Protein AF-F1A294-F1 (afdb_monomer_lite)

Radius of gyration: 16.55 Å; chains: 1; bounding box: 49×37×33 Å

Secondary structure (DSSP, 8-state):
--------------GGG--HHHHHHHHHHTT--HHHHHHHHHTT--HHHHHHHHHHS----

Sequence (61 aa):
MNSNTVYSKDSRDTIDDWSNKKISEWLTLLKFPIEIISTLEFCVVDGGTLVFISDNLPNDV

pLDDT: mean 81.61, std 18.66, range [37.22, 97.12]

Structure (mmCIF, N/CA/C/O backbone):
data_AF-F1A294-F1
#
_entry.id   AF-F1A294-F1
#
loop_
_atom_site.group_PDB
_atom_site.id
_atom_site.type_symbol
_atom_site.label_atom_id
_atom_site.label_alt_id
_atom_site.label_comp_id
_atom_site.label_asym_id
_atom_site.label_entity_id
_atom_site.label_seq_id
_atom_site.pdbx_PDB_ins_code
_atom_site.Cartn_x
_atom_site.Cartn_y
_atom_site.Cartn_z
_atom_site.occupancy
_atom_site.B_iso_or_equiv
_atom_site.auth_seq_id
_atom_site.auth_comp_id
_atom_site.auth_asym_id
_atom_site.auth_atom_id
_atom_site.pdbx_PDB_model_num
ATOM 1 N N . MET A 1 1 ? 29.004 30.855 -24.313 1.00 37.22 1 MET A N 1
ATOM 2 C CA . MET A 1 1 ? 27.748 30.205 -23.887 1.00 37.22 1 MET A CA 1
ATOM 3 C C . MET A 1 1 ? 28.017 28.719 -23.746 1.00 37.22 1 MET A C 1
ATOM 5 O O . MET A 1 1 ? 28.030 27.995 -24.727 1.00 37.22 1 MET A O 1
ATOM 9 N N . ASN A 1 2 ? 28.371 28.302 -22.540 1.00 38.84 2 ASN A N 1
ATOM 10 C CA . ASN A 1 2 ? 28.711 26.941 -22.150 1.00 38.84 2 ASN A CA 1
ATOM 11 C C . ASN A 1 2 ? 27.530 26.380 -21.355 1.00 38.84 2 ASN A C 1
ATOM 13 O O . ASN A 1 2 ? 27.434 26.558 -20.144 1.00 38.84 2 ASN A O 1
ATOM 17 N N . SER A 1 3 ? 26.595 25.756 -22.069 1.00 46.12 3 SER A N 1
ATOM 18 C CA . SER A 1 3 ? 25.449 25.078 -21.471 1.00 46.12 3 SER A CA 1
ATOM 19 C C . SER A 1 3 ? 25.911 23.771 -20.830 1.00 46.12 3 SER A C 1
ATOM 21 O O . SER A 1 3 ? 25.909 22.720 -21.464 1.00 46.12 3 SER A O 1
ATOM 23 N N . ASN A 1 4 ? 26.313 23.841 -19.562 1.00 49.47 4 ASN A N 1
ATOM 24 C CA . ASN A 1 4 ? 26.408 22.674 -18.694 1.00 49.47 4 ASN A CA 1
ATOM 25 C C . ASN A 1 4 ? 24.986 22.218 -18.351 1.00 49.47 4 ASN A C 1
ATOM 27 O O . ASN A 1 4 ? 24.433 22.595 -17.319 1.00 49.47 4 ASN A O 1
ATOM 31 N N . THR A 1 5 ? 24.372 21.415 -19.216 1.00 54.72 5 THR A N 1
ATOM 32 C CA . THR A 1 5 ? 23.201 20.632 -18.822 1.00 54.72 5 THR A CA 1
ATOM 33 C C . THR A 1 5 ? 23.684 19.528 -17.891 1.00 54.72 5 THR A C 1
ATOM 35 O O . THR A 1 5 ? 24.046 18.435 -18.325 1.00 54.72 5 THR A O 1
ATOM 38 N N . VAL A 1 6 ? 23.736 19.845 -16.598 1.00 52.34 6 VAL A N 1
ATOM 39 C CA . VAL A 1 6 ? 23.723 18.848 -15.533 1.00 52.34 6 VAL A CA 1
ATOM 40 C C . VAL A 1 6 ? 22.413 18.090 -15.717 1.00 52.34 6 VAL A C 1
ATOM 42 O O . VAL A 1 6 ? 21.348 18.591 -15.366 1.00 52.34 6 VAL A O 1
ATOM 45 N N . TYR A 1 7 ? 22.465 16.916 -16.343 1.00 47.91 7 TYR A N 1
ATOM 46 C CA . TYR A 1 7 ? 21.373 15.962 -16.224 1.00 47.91 7 TYR A CA 1
ATOM 47 C C . TYR A 1 7 ? 21.313 15.600 -14.744 1.00 47.91 7 TYR A C 1
ATOM 49 O O . TYR A 1 7 ? 22.125 14.803 -14.271 1.00 47.91 7 TYR A O 1
ATOM 57 N N . SER A 1 8 ? 20.405 16.243 -14.000 1.00 45.03 8 SER A N 1
ATOM 58 C CA . SER A 1 8 ? 20.052 15.760 -12.674 1.00 45.03 8 SER A CA 1
ATOM 59 C C . SER A 1 8 ? 19.558 14.346 -12.895 1.00 45.03 8 SER A C 1
ATOM 61 O O . SER A 1 8 ? 18.541 14.118 -13.550 1.00 45.03 8 SER A O 1
ATOM 63 N N . LYS A 1 9 ? 20.324 13.383 -12.399 1.00 48.78 9 LYS A N 1
ATOM 64 C CA . LYS A 1 9 ? 19.960 11.972 -12.341 1.00 48.78 9 LYS A CA 1
ATOM 65 C C . LYS A 1 9 ? 18.877 11.772 -11.268 1.00 48.78 9 LYS A C 1
ATOM 67 O O . LYS A 1 9 ? 18.885 10.770 -10.571 1.00 48.78 9 LYS A O 1
ATOM 72 N N . ASP A 1 10 ? 17.956 12.728 -11.132 1.00 51.03 10 ASP A N 1
ATOM 73 C CA . ASP A 1 10 ? 16.672 12.563 -10.466 1.00 51.03 10 ASP A CA 1
ATOM 74 C C . ASP A 1 10 ? 15.803 11.774 -11.437 1.00 51.03 10 ASP A C 1
ATOM 76 O O . ASP A 1 10 ? 14.961 12.293 -12.173 1.00 51.03 10 ASP A O 1
ATOM 80 N N . SER A 1 11 ? 16.126 10.485 -11.518 1.00 55.25 11 SER A N 1
ATOM 81 C CA . SER A 1 11 ? 15.238 9.474 -12.055 1.00 55.25 11 SER A CA 1
ATOM 82 C C . SER A 1 11 ? 13.921 9.642 -11.320 1.00 55.25 11 SER A C 1
ATOM 84 O O . SER A 1 11 ? 13.846 9.345 -10.133 1.00 55.25 11 SER A O 1
ATOM 86 N N . ARG A 1 12 ? 12.953 10.231 -12.026 1.00 66.06 12 ARG A N 1
ATOM 87 C CA . ARG A 1 12 ? 11.565 10.460 -11.629 1.00 66.06 12 ARG A CA 1
ATOM 88 C C . ARG A 1 12 ? 11.115 9.330 -10.715 1.00 66.06 12 ARG A C 1
ATOM 90 O O . ARG A 1 12 ? 10.918 8.222 -11.185 1.00 66.06 12 ARG A O 1
ATOM 97 N N . ASP A 1 13 ? 11.025 9.625 -9.431 1.00 70.75 13 ASP A N 1
ATOM 98 C CA . ASP A 1 13 ? 10.511 8.719 -8.419 1.00 70.75 13 ASP A CA 1
ATOM 99 C C . ASP A 1 13 ? 9.019 8.516 -8.696 1.00 70.75 13 ASP A C 1
ATOM 101 O O . ASP A 1 13 ? 8.177 9.307 -8.266 1.00 70.75 13 ASP A O 1
ATOM 105 N N . THR A 1 14 ? 8.708 7.541 -9.549 1.00 85.25 14 THR A N 1
ATOM 106 C CA . THR A 1 14 ? 7.333 7.256 -9.943 1.00 85.25 14 THR A CA 1
ATOM 107 C C . THR A 1 14 ? 6.663 6.416 -8.870 1.00 85.25 14 THR A C 1
ATOM 109 O O . THR A 1 14 ? 7.333 5.666 -8.165 1.00 85.25 14 THR A O 1
ATOM 112 N N . ILE A 1 15 ? 5.339 6.548 -8.726 1.00 86.81 15 ILE A N 1
ATOM 113 C CA . ILE A 1 15 ? 4.580 5.778 -7.728 1.00 86.81 15 ILE A CA 1
ATOM 114 C C . ILE A 1 15 ? 4.821 4.276 -7.910 1.00 86.81 15 ILE A C 1
ATOM 116 O O . ILE A 1 15 ? 4.901 3.583 -6.910 1.00 86.81 15 ILE A O 1
ATOM 120 N N . ASP A 1 16 ? 5.010 3.800 -9.144 1.00 91.19 16 ASP A N 1
ATOM 121 C CA . ASP A 1 16 ? 5.303 2.398 -9.483 1.00 91.19 16 ASP A CA 1
ATOM 122 C C . ASP A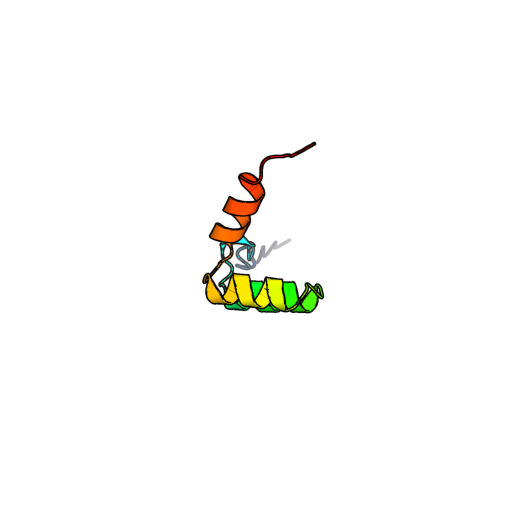 1 16 ? 6.547 1.848 -8.754 1.00 91.19 16 ASP A C 1
ATOM 124 O O . ASP A 1 16 ? 6.553 0.707 -8.299 1.00 91.19 16 ASP A O 1
ATOM 128 N N . ASP A 1 17 ? 7.561 2.695 -8.536 1.00 91.88 17 ASP A N 1
ATOM 129 C CA . ASP A 1 17 ? 8.822 2.335 -7.873 1.00 91.88 17 ASP A CA 1
ATOM 130 C C . ASP A 1 17 ? 8.741 2.382 -6.334 1.00 91.88 17 ASP A C 1
ATOM 13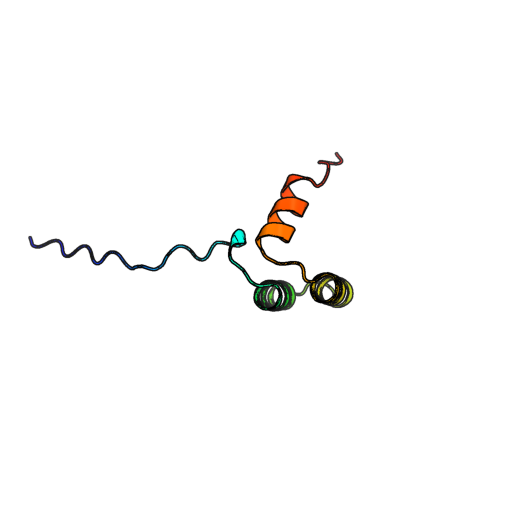2 O O . ASP A 1 17 ? 9.726 2.122 -5.630 1.00 91.88 17 ASP A O 1
ATOM 136 N N . TRP A 1 18 ? 7.601 2.788 -5.767 1.00 94.25 18 TRP A N 1
ATOM 137 C CA . TRP A 1 18 ? 7.492 2.999 -4.328 1.00 94.25 18 TRP A CA 1
ATOM 138 C C . TRP A 1 18 ? 7.380 1.680 -3.574 1.00 94.25 18 TRP A C 1
ATOM 140 O O . TRP A 1 18 ? 6.560 0.817 -3.875 1.00 94.25 18 TRP A O 1
ATOM 150 N N . SER A 1 19 ? 8.162 1.557 -2.504 1.00 94.19 19 SER A N 1
ATOM 151 C CA . SER A 1 19 ? 7.994 0.459 -1.560 1.00 94.19 19 SER A CA 1
ATOM 152 C C . SER A 1 19 ? 6.681 0.594 -0.791 1.00 94.19 19 SER A C 1
ATOM 154 O O . SER A 1 19 ? 6.181 1.696 -0.558 1.00 94.19 19 SER A O 1
ATOM 156 N N . ASN A 1 20 ? 6.181 -0.535 -0.299 1.00 93.75 20 ASN A N 1
ATOM 157 C CA . ASN A 1 20 ? 5.035 -0.598 0.603 1.00 93.75 20 ASN A CA 1
ATOM 158 C C . ASN A 1 20 ? 5.104 0.425 1.756 1.00 93.75 20 ASN A C 1
ATOM 160 O O . ASN A 1 20 ? 4.153 1.163 1.997 1.00 93.75 20 ASN A O 1
ATOM 164 N N . LYS A 1 21 ? 6.265 0.549 2.411 1.00 94.75 21 LYS A N 1
ATOM 165 C CA . LYS A 1 21 ? 6.464 1.516 3.498 1.00 94.75 21 LYS A CA 1
ATOM 166 C C . LYS A 1 21 ? 6.211 2.956 3.043 1.00 94.75 21 LYS A C 1
ATOM 168 O O . LYS A 1 21 ? 5.553 3.724 3.739 1.00 94.75 21 LYS A O 1
ATOM 173 N N . LYS A 1 22 ? 6.732 3.319 1.871 1.00 94.50 22 LYS A N 1
ATOM 174 C CA . LYS A 1 22 ? 6.591 4.662 1.305 1.00 94.50 22 LYS A CA 1
ATOM 175 C C . LYS A 1 22 ? 5.143 4.963 0.914 1.00 94.50 22 LYS A C 1
ATOM 177 O O . LYS A 1 22 ? 4.681 6.083 1.118 1.00 94.50 22 LYS A O 1
ATOM 182 N N . ILE A 1 23 ? 4.417 3.960 0.420 1.00 94.44 23 ILE A N 1
ATOM 183 C CA . ILE A 1 23 ? 2.976 4.047 0.150 1.00 94.44 23 ILE A CA 1
ATOM 184 C C . ILE A 1 23 ? 2.202 4.307 1.450 1.00 94.44 23 ILE A C 1
ATOM 186 O O . ILE A 1 23 ? 1.396 5.235 1.500 1.00 94.44 23 ILE A O 1
ATOM 190 N N . SER A 1 24 ? 2.486 3.569 2.526 1.00 94.50 24 SER A N 1
ATOM 191 C CA . SER A 1 24 ? 1.839 3.777 3.832 1.00 94.50 24 SER A CA 1
ATOM 192 C C . SER A 1 24 ? 2.122 5.163 4.421 1.00 94.50 24 SER A C 1
ATOM 194 O O . SER A 1 24 ? 1.210 5.830 4.919 1.00 94.50 24 SER A O 1
ATOM 196 N N . GLU A 1 25 ? 3.368 5.638 4.333 1.00 94.81 25 GLU A N 1
ATOM 197 C CA . GLU A 1 25 ? 3.743 6.997 4.747 1.00 94.81 25 GLU A CA 1
ATOM 198 C C . GLU A 1 25 ? 2.988 8.056 3.930 1.00 94.81 25 GLU A C 1
ATOM 200 O O . GLU A 1 25 ? 2.429 8.999 4.494 1.00 94.81 25 GLU A O 1
ATOM 205 N N . TRP A 1 26 ? 2.897 7.875 2.611 1.00 94.94 26 TRP A N 1
ATOM 206 C CA . TRP A 1 26 ? 2.155 8.770 1.727 1.00 94.94 26 TRP A CA 1
ATOM 207 C C . TRP A 1 26 ? 0.656 8.821 2.058 1.00 94.94 26 TRP A C 1
ATOM 209 O O . TRP A 1 26 ? 0.096 9.910 2.199 1.00 94.94 26 TRP A O 1
ATOM 219 N N . LEU A 1 27 ? 0.010 7.673 2.269 1.00 94.62 27 LEU A N 1
ATOM 220 C CA . LEU A 1 27 ? -1.405 7.611 2.654 1.00 94.62 27 LEU A CA 1
ATOM 221 C C . LEU A 1 27 ? -1.665 8.238 4.028 1.00 94.62 27 LEU A C 1
ATOM 223 O O . LEU A 1 27 ? -2.683 8.905 4.228 1.00 94.62 27 LEU A O 1
ATOM 227 N N . THR A 1 28 ? -0.717 8.092 4.955 1.00 95.81 28 THR A N 1
ATOM 228 C CA . THR A 1 28 ? -0.768 8.754 6.265 1.00 95.81 28 THR A CA 1
ATOM 229 C C . THR A 1 28 ? -0.735 10.277 6.115 1.00 95.81 28 THR A C 1
ATOM 231 O O . THR A 1 28 ? -1.534 10.976 6.739 1.00 95.81 28 THR A O 1
ATOM 234 N N . LEU A 1 29 ? 0.138 10.811 5.250 1.00 96.31 29 LEU A N 1
ATOM 235 C CA . LEU A 1 29 ? 0.209 12.251 4.958 1.00 96.31 29 LEU A CA 1
ATOM 236 C C . LEU A 1 29 ? -1.079 12.780 4.315 1.00 96.31 29 LEU A C 1
ATOM 238 O O . LEU A 1 29 ? -1.500 13.901 4.607 1.00 96.31 29 LEU A O 1
ATOM 242 N N . LEU A 1 30 ? -1.732 11.959 3.489 1.00 95.44 30 LEU A N 1
ATOM 243 C CA . LEU A 1 30 ? -3.041 12.253 2.903 1.00 95.44 30 LEU A CA 1
ATOM 244 C C . LEU A 1 30 ? -4.211 12.078 3.882 1.00 95.44 30 LEU A C 1
ATOM 246 O O . LEU A 1 30 ? -5.349 12.372 3.520 1.00 95.44 30 LEU A O 1
ATOM 250 N N . LYS A 1 31 ? -3.9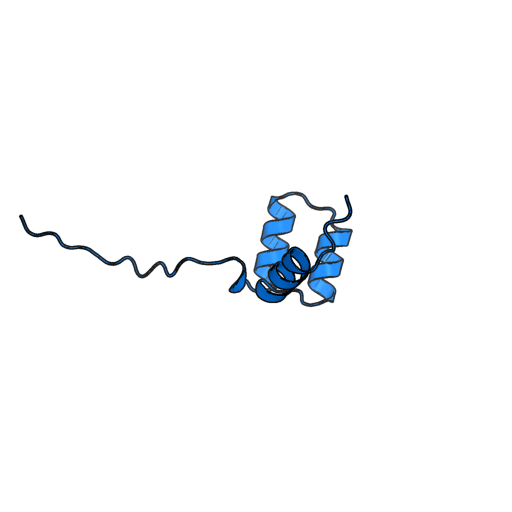42 11.653 5.123 1.00 96.06 31 LYS A N 1
ATOM 251 C CA . LYS A 1 31 ? -4.943 11.410 6.170 1.00 96.06 31 LYS A CA 1
ATOM 252 C C . LYS A 1 31 ? -5.987 10.363 5.769 1.00 96.06 31 LYS A C 1
ATOM 254 O O . LYS A 1 31 ? -7.160 10.497 6.117 1.00 96.06 31 LYS A O 1
ATOM 259 N N . PHE A 1 32 ? -5.566 9.323 5.049 1.00 94.44 32 PHE A N 1
ATOM 260 C CA . PHE A 1 32 ? -6.424 8.162 4.824 1.00 94.44 32 PHE A CA 1
ATOM 261 C C . PHE A 1 32 ? -6.773 7.472 6.157 1.00 94.44 32 PHE A C 1
ATOM 263 O O . PHE A 1 32 ? -5.987 7.539 7.107 1.00 94.44 32 PHE A O 1
ATOM 270 N N . PRO A 1 33 ? -7.937 6.801 6.241 1.00 97.12 33 PRO A N 1
ATOM 271 C CA . PRO A 1 33 ? -8.305 5.984 7.392 1.00 97.12 33 PRO A CA 1
ATOM 272 C C . PRO A 1 33 ? -7.219 4.966 7.739 1.00 97.12 33 PRO A C 1
ATOM 274 O O . PRO A 1 33 ? -6.658 4.314 6.851 1.00 97.12 33 PRO A O 1
ATOM 277 N N . ILE A 1 34 ? -6.948 4.804 9.035 1.00 94.62 34 ILE A N 1
ATOM 278 C CA . ILE A 1 34 ? -5.876 3.923 9.508 1.00 94.62 34 ILE A CA 1
ATOM 279 C C . ILE A 1 34 ? -6.142 2.466 9.128 1.00 94.62 34 ILE A C 1
ATOM 281 O O . ILE A 1 34 ? -5.212 1.735 8.818 1.00 94.62 34 ILE A O 1
ATOM 285 N N . GLU A 1 35 ? -7.411 2.068 9.047 1.00 96.31 35 GLU A N 1
ATOM 286 C CA . GLU A 1 35 ? -7.841 0.736 8.634 1.00 96.31 35 GLU A CA 1
ATOM 287 C C . GLU A 1 35 ? -7.427 0.431 7.189 1.00 96.31 35 GLU A C 1
ATOM 289 O O . GLU A 1 35 ? -6.995 -0.684 6.892 1.00 96.31 35 GLU A O 1
ATOM 294 N N . ILE A 1 36 ? -7.506 1.425 6.295 1.00 93.06 36 ILE A N 1
ATOM 295 C CA . ILE A 1 36 ? -7.069 1.286 4.898 1.00 93.06 36 ILE A CA 1
ATOM 296 C C . ILE A 1 36 ? -5.548 1.153 4.849 1.00 93.06 36 ILE A C 1
ATOM 298 O O . ILE A 1 36 ? -5.034 0.244 4.201 1.00 93.06 36 ILE A O 1
ATOM 302 N N . ILE A 1 37 ? -4.831 2.014 5.575 1.00 94.62 37 ILE A N 1
ATOM 303 C CA . ILE A 1 37 ? -3.362 1.999 5.621 1.00 94.62 37 ILE A CA 1
ATOM 304 C C . ILE A 1 37 ? -2.861 0.654 6.164 1.00 94.62 37 ILE A C 1
ATOM 306 O O . ILE A 1 37 ? -2.036 0.007 5.525 1.00 94.62 37 ILE A O 1
ATOM 310 N N . SER A 1 38 ? -3.414 0.182 7.284 1.00 94.31 38 SER A N 1
ATOM 311 C CA . SER A 1 38 ? -3.052 -1.106 7.882 1.00 94.31 38 SER A CA 1
ATOM 312 C C . SER A 1 38 ? -3.384 -2.291 6.978 1.00 94.31 38 SER A C 1
ATOM 314 O O . SER A 1 38 ? -2.624 -3.255 6.937 1.00 94.31 38 SER A O 1
ATOM 316 N N . THR A 1 39 ? -4.489 -2.231 6.230 1.00 94.69 39 THR A N 1
ATOM 317 C CA . THR A 1 39 ? -4.836 -3.287 5.268 1.00 94.69 39 THR A CA 1
ATOM 318 C C . THR A 1 39 ? -3.816 -3.350 4.131 1.00 94.69 39 THR A C 1
ATOM 320 O O . THR A 1 39 ? -3.354 -4.433 3.782 1.00 94.69 39 THR A O 1
ATOM 323 N N . LEU A 1 40 ? -3.422 -2.201 3.575 1.00 92.06 40 LEU A N 1
ATOM 324 C CA . LEU A 1 40 ? -2.41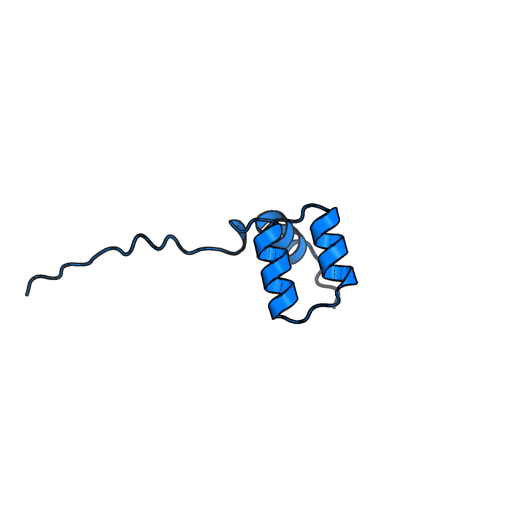7 -2.137 2.510 1.00 92.06 40 LEU A CA 1
ATOM 325 C C . LEU A 1 40 ? -1.028 -2.561 3.004 1.00 92.06 40 LEU A C 1
ATOM 327 O O . LEU A 1 40 ? -0.307 -3.251 2.284 1.00 92.06 40 LEU A O 1
ATOM 331 N N . GLU A 1 41 ? -0.677 -2.213 4.244 1.00 92.50 41 GLU A N 1
ATOM 332 C CA . GLU A 1 41 ? 0.558 -2.659 4.890 1.00 92.50 41 GLU A CA 1
ATOM 333 C C . GLU A 1 41 ? 0.579 -4.182 5.084 1.00 92.50 41 GLU A C 1
ATOM 335 O O . GLU A 1 41 ? 1.535 -4.841 4.677 1.00 92.50 41 GLU A O 1
ATOM 340 N N . PHE A 1 42 ? -0.505 -4.757 5.616 1.00 94.19 42 PHE A N 1
ATOM 341 C CA . PHE A 1 42 ? -0.648 -6.202 5.812 1.00 94.19 42 PHE A CA 1
ATOM 342 C C . PHE A 1 42 ? -0.592 -6.988 4.495 1.00 94.19 42 PHE A C 1
ATOM 344 O O . PHE A 1 42 ? 0.035 -8.043 4.426 1.00 94.19 42 PHE A O 1
ATOM 351 N N . CYS A 1 43 ? -1.218 -6.463 3.441 1.00 92.88 43 CYS A N 1
ATOM 352 C CA . CYS A 1 43 ? -1.201 -7.061 2.107 1.00 92.88 43 CYS A CA 1
ATOM 353 C C . CYS A 1 43 ? 0.114 -6.825 1.345 1.00 92.88 43 CYS A C 1
ATOM 355 O O . CYS A 1 43 ? 0.243 -7.300 0.220 1.00 92.88 43 CYS A O 1
ATOM 357 N N . VAL A 1 44 ? 1.077 -6.107 1.937 1.00 92.81 44 VAL A N 1
ATOM 358 C CA . VAL A 1 44 ? 2.368 -5.761 1.322 1.00 92.81 44 VAL A CA 1
ATOM 359 C C . VAL A 1 44 ? 2.175 -5.060 -0.031 1.00 92.81 44 VAL A C 1
ATOM 361 O O . VAL A 1 44 ? 2.906 -5.301 -0.987 1.00 92.81 44 VAL A O 1
ATOM 364 N N . VAL A 1 45 ? 1.170 -4.182 -0.123 1.00 92.31 45 VAL A N 1
ATOM 365 C CA . VAL A 1 45 ? 0.887 -3.433 -1.355 1.00 92.31 45 VAL A CA 1
ATOM 366 C C . VAL A 1 45 ? 1.995 -2.415 -1.576 1.00 92.31 45 VAL A C 1
ATOM 368 O O . VAL A 1 45 ? 2.210 -1.537 -0.738 1.00 92.31 45 VAL A O 1
ATOM 371 N N . ASP A 1 46 ? 2.703 -2.555 -2.689 1.00 94.31 46 ASP A N 1
ATOM 372 C CA . ASP A 1 46 ? 3.700 -1.616 -3.184 1.00 94.31 46 ASP A CA 1
ATOM 373 C C . ASP A 1 46 ? 3.122 -0.715 -4.286 1.00 94.31 46 ASP A C 1
ATOM 375 O O . ASP A 1 46 ? 1.937 -0.773 -4.624 1.00 94.31 46 ASP A O 1
ATOM 379 N N . GLY A 1 47 ? 3.975 0.157 -4.813 1.00 93.56 47 GLY A N 1
ATOM 380 C CA . GLY A 1 47 ? 3.665 1.098 -5.874 1.00 93.56 47 GLY A CA 1
ATOM 381 C C . GLY A 1 47 ? 3.014 0.465 -7.095 1.00 93.56 47 GLY A C 1
ATOM 382 O O . GLY A 1 47 ? 1.907 0.850 -7.475 1.00 93.56 47 GLY A O 1
ATOM 383 N N . GLY A 1 48 ? 3.672 -0.537 -7.676 1.00 93.38 48 GLY A N 1
ATOM 384 C CA . GLY A 1 48 ? 3.166 -1.220 -8.865 1.00 93.38 48 GLY A CA 1
ATOM 385 C C . GLY A 1 48 ? 1.859 -1.965 -8.618 1.00 93.38 48 GLY A C 1
ATOM 386 O O . GLY A 1 48 ? 0.944 -1.901 -9.441 1.00 93.38 48 GLY A O 1
ATOM 387 N N . THR A 1 49 ? 1.701 -2.593 -7.450 1.00 92.50 49 THR A N 1
ATOM 388 C CA . THR A 1 49 ? 0.427 -3.220 -7.077 1.00 92.50 49 THR A CA 1
ATOM 389 C C . THR A 1 49 ? -0.687 -2.179 -6.948 1.00 92.50 49 THR A C 1
ATOM 391 O O . THR A 1 49 ? -1.806 -2.413 -7.406 1.00 92.50 49 THR A O 1
ATOM 394 N N . LEU A 1 50 ? -0.399 -1.011 -6.368 1.00 91.12 50 LEU A N 1
ATOM 395 C CA . LEU A 1 50 ? -1.373 0.070 -6.231 1.00 91.12 50 LEU A CA 1
ATOM 396 C C . LEU A 1 50 ? -1.802 0.634 -7.594 1.00 91.12 50 LEU A C 1
ATOM 398 O O . LEU A 1 50 ? -2.997 0.836 -7.815 1.00 91.12 50 LEU A O 1
ATOM 402 N N . VAL A 1 51 ? -0.853 0.849 -8.511 1.00 91.44 51 VAL A N 1
ATOM 403 C CA . VAL A 1 51 ? -1.136 1.285 -9.890 1.00 91.44 51 VAL A CA 1
ATOM 404 C C . VAL A 1 51 ? -1.993 0.246 -10.608 1.00 91.44 51 VAL A C 1
ATOM 406 O O . VAL A 1 51 ? -3.032 0.588 -11.165 1.00 91.44 51 VAL A O 1
ATOM 409 N N . PHE A 1 52 ? -1.631 -1.035 -10.506 1.00 90.88 52 PHE A N 1
ATOM 410 C CA . PHE A 1 52 ? -2.414 -2.121 -11.087 1.00 90.88 52 PHE A CA 1
ATOM 411 C C . PHE A 1 52 ? -3.859 -2.134 -10.570 1.00 90.88 52 PHE A C 1
ATOM 413 O O . PHE A 1 52 ? -4.789 -2.256 -11.365 1.00 90.88 52 PHE A O 1
ATOM 420 N N . ILE A 1 53 ? -4.073 -1.981 -9.258 1.00 87.75 53 ILE A N 1
ATOM 421 C CA . ILE A 1 53 ? -5.422 -1.898 -8.678 1.00 87.75 53 ILE A CA 1
ATOM 422 C C . ILE A 1 53 ? -6.170 -0.681 -9.230 1.00 87.75 53 ILE A C 1
ATOM 424 O O . ILE A 1 53 ? -7.327 -0.814 -9.615 1.00 87.75 53 ILE A O 1
ATOM 428 N N . SER A 1 54 ? -5.519 0.483 -9.297 1.00 86.50 54 SER A N 1
ATOM 429 C CA . SER A 1 54 ? -6.116 1.711 -9.837 1.00 86.50 54 SER A CA 1
ATOM 430 C C . SER A 1 54 ? -6.567 1.551 -11.290 1.00 86.50 54 SER A C 1
ATOM 432 O O . SER A 1 54 ? -7.644 2.018 -11.645 1.00 86.50 54 SER A O 1
ATOM 434 N N . ASP A 1 55 ? -5.765 0.882 -12.116 1.00 87.94 55 ASP A N 1
ATOM 435 C CA . ASP A 1 55 ? -6.038 0.704 -13.545 1.00 87.94 55 ASP A CA 1
ATOM 436 C C . ASP A 1 55 ? -7.095 -0.375 -13.826 1.00 87.94 55 ASP A C 1
ATOM 438 O O . ASP A 1 55 ? -7.756 -0.346 -14.864 1.00 87.94 55 ASP A O 1
ATOM 442 N N . ASN A 1 56 ? -7.248 -1.341 -12.914 1.00 85.12 56 ASN A N 1
A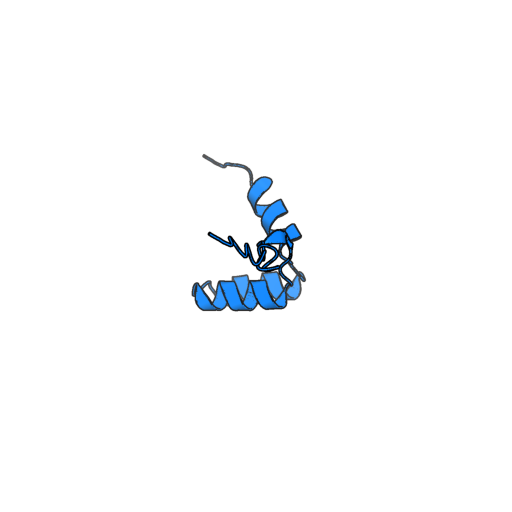TOM 443 C CA . ASN A 1 56 ? -8.160 -2.480 -13.063 1.00 85.12 56 ASN A CA 1
ATOM 444 C C . ASN A 1 56 ? -9.408 -2.384 -12.181 1.00 85.12 56 ASN A C 1
ATOM 446 O O . ASN A 1 56 ? -10.259 -3.277 -12.233 1.00 85.12 56 ASN A O 1
ATOM 450 N N . LEU A 1 57 ? -9.539 -1.327 -11.377 1.00 80.25 57 LEU A N 1
ATOM 451 C CA . LEU A 1 57 ? -10.802 -1.003 -10.735 1.00 80.25 57 LEU A CA 1
ATOM 452 C C . LEU A 1 57 ? -11.829 -0.780 -11.853 1.00 80.25 57 LEU A C 1
ATOM 454 O O . LEU A 1 57 ? -11.602 0.071 -12.719 1.00 80.25 57 LEU A O 1
ATOM 458 N N . PRO A 1 58 ? -12.932 -1.554 -11.896 1.00 73.56 58 PRO A N 1
ATOM 459 C CA . PRO A 1 58 ? -13.991 -1.272 -12.843 1.00 73.56 58 PRO A CA 1
ATOM 460 C C . PRO A 1 58 ? -14.401 0.183 -12.630 1.00 73.56 58 PRO A C 1
ATOM 462 O O . PRO A 1 58 ? -14.628 0.607 -11.495 1.00 73.56 58 PRO A O 1
ATOM 465 N N . ASN A 1 59 ? -14.438 0.952 -13.720 1.00 61.09 59 ASN A N 1
ATOM 466 C CA . ASN A 1 59 ? -15.068 2.267 -13.735 1.00 61.09 59 ASN A CA 1
ATOM 467 C C . ASN A 1 59 ? -16.567 2.045 -13.503 1.00 61.09 59 ASN A C 1
ATOM 469 O O . ASN A 1 59 ? -17.352 2.072 -14.450 1.00 61.09 59 ASN A O 1
ATOM 473 N N . ASP A 1 60 ? -16.952 1.722 -12.272 1.00 57.59 60 ASP A N 1
ATOM 474 C CA . ASP A 1 60 ? -18.347 1.678 -11.885 1.00 57.59 60 ASP A CA 1
ATOM 475 C C . ASP A 1 60 ? -18.841 3.128 -11.850 1.00 57.59 60 ASP A C 1
ATOM 477 O O . ASP A 1 60 ? -18.380 3.968 -11.075 1.00 57.59 60 ASP A O 1
ATOM 481 N N . VAL A 1 61 ? -19.701 3.368 -12.839 1.00 48.00 61 VAL A N 1
ATOM 482 C CA . VAL A 1 61 ? -20.461 4.562 -13.221 1.00 48.00 61 VAL A CA 1
ATOM 483 C C . VAL A 1 61 ? -21.212 5.191 -12.051 1.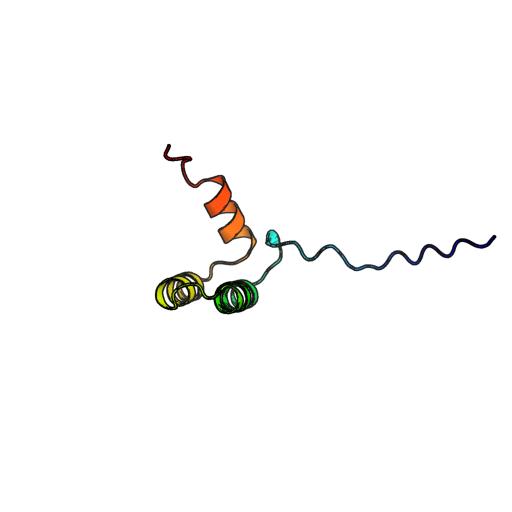00 48.00 61 VAL A C 1
ATOM 485 O O . VAL A 1 61 ? -21.827 4.434 -11.268 1.00 48.00 61 VAL A O 1
#

Organism: Dictyostelium purpureum (NCBI:txid5786)

Foldseek 3Di:
DDPPPPPPPPPPPALLNFWLVRVLVVCVVVVHDVVVSVVSSVVRPGSNNVVVCVVPVPPPD